Protein AF-A0A7G8G6G3-F1 (afdb_monomer_lite)

Sequence (81 aa):
MSRLSLVIAFAAVASISAVPAHASKWVDDIIFGKCAEAMNKEYLKAGKQLLLSKKNETCNCVVKEMNNHKSIDEAKNFCIK

pLDDT: mean 70.7, std 13.23, range [40.81, 87.56]

Structure (mmCIF, N/CA/C/O backbone):
data_AF-A0A7G8G6G3-F1
#
_entry.id   AF-A0A7G8G6G3-F1
#
loop_
_atom_site.group_PDB
_atom_site.id
_atom_site.type_symbol
_atom_site.label_atom_id
_atom_site.label_alt_id
_atom_site.label_comp_id
_atom_site.label_asym_id
_atom_site.label_entity_id
_atom_site.label_seq_id
_atom_site.pdbx_PDB_ins_code
_atom_site.Cartn_x
_atom_site.Cartn_y
_atom_site.Cartn_z
_atom_site.occupancy
_atom_site.B_iso_or_equiv
_atom_site.auth_seq_id
_atom_site.auth_comp_id
_atom_site.auth_asym_id
_atom_site.auth_atom_id
_atom_site.pdbx_PDB_model_num
ATOM 1 N N . MET A 1 1 ? 51.410 -18.763 -46.804 1.00 40.81 1 MET A N 1
ATOM 2 C CA . MET A 1 1 ? 51.320 -17.581 -45.922 1.00 40.81 1 MET A CA 1
ATOM 3 C C . MET A 1 1 ? 49.862 -17.414 -45.546 1.00 40.81 1 MET A C 1
ATOM 5 O O . MET A 1 1 ? 49.040 -17.185 -46.418 1.00 40.81 1 MET A O 1
ATOM 9 N N . SER A 1 2 ? 49.541 -17.716 -44.291 1.00 47.59 2 SER A N 1
ATOM 10 C CA . SER A 1 2 ? 48.176 -17.741 -43.761 1.00 47.59 2 SER A CA 1
ATOM 11 C C . SER A 1 2 ? 47.879 -16.423 -43.045 1.00 47.59 2 SER A C 1
ATOM 13 O O . SER A 1 2 ? 48.814 -15.803 -42.539 1.00 47.59 2 SER A O 1
ATOM 15 N N . ARG A 1 3 ? 46.583 -16.105 -42.917 1.00 51.38 3 ARG A N 1
ATOM 16 C CA . ARG A 1 3 ? 45.946 -15.065 -42.079 1.00 51.38 3 ARG A CA 1
ATOM 17 C C . ARG A 1 3 ? 45.563 -13.761 -42.783 1.00 51.38 3 ARG A C 1
ATOM 19 O O . ARG A 1 3 ? 46.263 -12.763 -42.705 1.00 51.38 3 ARG A O 1
ATOM 26 N N . LEU A 1 4 ? 44.346 -13.752 -43.321 1.00 50.09 4 LEU A N 1
ATOM 27 C CA . LEU A 1 4 ? 43.497 -12.561 -43.353 1.00 50.09 4 LEU A CA 1
ATOM 28 C C . LEU A 1 4 ? 42.160 -12.933 -42.705 1.00 50.09 4 LEU A C 1
ATOM 30 O O . LEU A 1 4 ? 41.197 -13.300 -43.372 1.00 50.09 4 LEU A O 1
ATOM 34 N N . SER A 1 5 ? 42.141 -12.915 -41.372 1.00 51.28 5 SER A N 1
ATOM 35 C CA . SER A 1 5 ? 40.905 -12.998 -40.596 1.00 51.28 5 SER A CA 1
ATOM 36 C C . SER A 1 5 ? 40.209 -11.644 -40.678 1.00 51.28 5 SER A C 1
ATOM 38 O O . SER A 1 5 ? 40.611 -10.690 -40.015 1.00 51.28 5 SER A O 1
ATOM 40 N N . LEU A 1 6 ? 39.195 -11.558 -41.536 1.00 52.19 6 LEU A N 1
ATOM 41 C CA . LEU A 1 6 ? 38.313 -10.405 -41.660 1.00 52.19 6 LEU A CA 1
ATOM 42 C C . LEU A 1 6 ? 37.428 -10.344 -40.403 1.00 52.19 6 LEU A C 1
ATOM 44 O O . LEU A 1 6 ? 36.553 -11.186 -40.211 1.00 52.19 6 LEU A O 1
ATOM 48 N N . VAL A 1 7 ? 37.688 -9.390 -39.511 1.00 54.50 7 VAL A N 1
ATOM 49 C CA . VAL A 1 7 ? 36.878 -9.190 -38.303 1.00 54.50 7 VAL A CA 1
ATOM 50 C C . VAL A 1 7 ? 35.675 -8.332 -38.687 1.00 54.50 7 VAL A C 1
ATOM 52 O O . VAL A 1 7 ? 35.804 -7.126 -38.885 1.00 54.50 7 VAL A O 1
ATOM 55 N N . ILE A 1 8 ? 34.505 -8.954 -38.832 1.00 60.00 8 ILE A N 1
ATOM 56 C CA . ILE A 1 8 ? 33.239 -8.236 -39.013 1.00 60.00 8 ILE A CA 1
ATOM 57 C C . ILE A 1 8 ? 32.808 -7.738 -37.633 1.00 60.00 8 ILE A C 1
ATOM 59 O O . ILE A 1 8 ? 32.323 -8.503 -36.801 1.00 60.00 8 ILE A O 1
ATOM 63 N N . ALA A 1 9 ? 33.024 -6.450 -37.375 1.00 54.66 9 ALA A N 1
ATOM 64 C CA . ALA A 1 9 ? 32.486 -5.781 -36.203 1.00 54.66 9 ALA A CA 1
ATOM 65 C C . ALA A 1 9 ? 30.980 -5.559 -36.407 1.00 54.66 9 ALA A C 1
ATOM 67 O O . ALA A 1 9 ? 30.559 -4.606 -37.061 1.00 54.66 9 ALA A O 1
ATOM 68 N N . PHE A 1 10 ? 30.158 -6.451 -35.855 1.00 52.53 10 PHE A N 1
ATOM 69 C CA . PHE A 1 10 ? 28.735 -6.190 -35.677 1.00 52.53 10 PHE A CA 1
ATOM 70 C C . PHE A 1 10 ? 28.586 -5.193 -34.529 1.00 52.53 10 PHE A C 1
ATOM 72 O O . PHE A 1 10 ? 28.709 -5.552 -33.359 1.00 52.53 10 PHE A O 1
ATOM 79 N N . ALA A 1 11 ? 28.356 -3.924 -34.866 1.00 56.38 11 ALA A N 1
ATOM 80 C CA . ALA A 1 11 ? 27.896 -2.938 -33.902 1.00 56.38 11 ALA A CA 1
ATOM 81 C C . ALA A 1 11 ? 26.532 -3.405 -33.377 1.00 56.38 11 ALA A C 1
ATOM 83 O O . ALA A 1 11 ? 25.516 -3.296 -34.064 1.00 56.38 11 ALA A O 1
ATOM 84 N N . ALA A 1 12 ? 26.525 -3.992 -32.180 1.00 56.84 12 ALA A N 1
ATOM 85 C CA . ALA A 1 12 ? 25.305 -4.309 -31.465 1.00 56.84 12 ALA A CA 1
ATOM 86 C C . ALA A 1 12 ? 24.570 -2.991 -31.210 1.00 56.84 12 ALA A C 1
ATOM 88 O O . ALA A 1 12 ? 24.996 -2.171 -30.396 1.00 56.84 12 ALA A O 1
ATOM 89 N N . VAL A 1 13 ? 23.488 -2.770 -31.954 1.00 59.28 13 VAL A N 1
ATOM 90 C CA . VAL A 1 13 ? 22.526 -1.712 -31.668 1.00 59.28 13 VAL A CA 1
ATOM 91 C C . VAL A 1 13 ? 21.958 -2.041 -30.295 1.00 59.28 13 VAL A C 1
ATOM 93 O O . VAL A 1 13 ? 21.130 -2.939 -30.158 1.00 59.28 13 VAL A O 1
ATOM 96 N N . ALA A 1 14 ? 22.454 -1.359 -29.263 1.00 54.12 14 ALA A N 1
ATOM 97 C CA . ALA A 1 14 ? 21.834 -1.362 -27.953 1.00 54.12 14 ALA A CA 1
ATOM 98 C C . ALA A 1 14 ? 20.456 -0.721 -28.130 1.00 54.12 14 ALA A C 1
ATOM 100 O O . ALA A 1 14 ? 20.312 0.500 -28.163 1.00 54.12 14 ALA A O 1
ATOM 101 N N . SER A 1 15 ? 19.450 -1.566 -28.343 1.00 49.19 15 SER A N 1
ATOM 102 C CA . SER A 1 15 ? 18.047 -1.199 -28.303 1.00 49.19 15 SER A CA 1
ATOM 103 C C . SER A 1 15 ? 17.802 -0.518 -26.968 1.00 49.19 15 SER A C 1
ATOM 105 O O . SER A 1 15 ? 17.829 -1.162 -25.919 1.00 49.19 15 SER A O 1
ATOM 107 N N . ILE A 1 16 ? 17.624 0.799 -27.021 1.00 52.50 16 ILE A N 1
ATOM 108 C CA . ILE A 1 16 ? 17.223 1.616 -25.889 1.00 52.50 16 ILE A CA 1
ATOM 109 C C . ILE A 1 16 ? 15.844 1.090 -25.504 1.00 52.50 16 ILE A C 1
ATOM 111 O O . ILE A 1 16 ? 14.840 1.417 -26.136 1.00 52.50 16 ILE A O 1
ATOM 115 N N . SER A 1 17 ? 15.791 0.213 -24.507 1.00 53.00 17 SER A N 1
ATOM 116 C CA . SER A 1 17 ? 14.555 -0.142 -23.833 1.00 53.00 17 SER A CA 1
ATOM 117 C C . SER A 1 17 ? 14.116 1.094 -23.059 1.00 53.00 17 SER A C 1
ATOM 119 O O . SER A 1 17 ? 14.383 1.228 -21.865 1.00 53.00 17 SER A O 1
ATOM 121 N N . ALA A 1 18 ? 13.496 2.039 -23.765 1.00 53.16 18 ALA A N 1
ATOM 122 C CA . ALA A 1 18 ? 12.672 3.051 -23.145 1.00 53.16 18 ALA A CA 1
ATOM 123 C C . ALA A 1 18 ? 11.551 2.284 -22.445 1.00 53.16 18 ALA A C 1
ATOM 125 O O . ALA A 1 18 ? 10.601 1.830 -23.083 1.00 53.16 18 ALA A O 1
ATOM 126 N N . VAL A 1 19 ? 11.719 2.057 -21.140 1.00 56.31 19 VAL A N 1
ATOM 127 C CA . VAL A 1 19 ? 10.644 1.581 -20.275 1.00 56.31 19 VAL A CA 1
ATOM 128 C C . VAL A 1 19 ? 9.492 2.552 -20.517 1.00 56.31 19 VAL A C 1
ATOM 130 O O . VAL A 1 19 ? 9.671 3.754 -20.296 1.00 56.31 19 VAL A O 1
ATOM 133 N N . PRO A 1 20 ? 8.354 2.103 -21.068 1.00 50.69 20 PRO A N 1
ATOM 134 C CA . PRO A 1 20 ? 7.309 3.031 -21.437 1.00 50.69 20 PRO A CA 1
ATOM 135 C C . PRO A 1 20 ? 6.821 3.687 -20.148 1.00 50.69 20 PRO A C 1
ATOM 137 O O . PRO A 1 20 ? 6.316 3.009 -1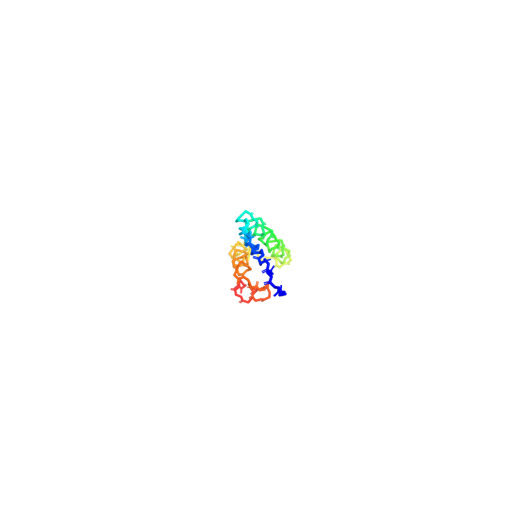9.256 1.00 50.69 20 PRO A O 1
ATOM 140 N N . ALA A 1 21 ? 6.932 5.014 -20.061 1.00 54.62 21 ALA A N 1
ATOM 141 C CA . ALA A 1 21 ? 6.394 5.823 -18.962 1.00 54.62 21 ALA A CA 1
ATOM 142 C C . ALA A 1 21 ? 4.865 5.656 -18.783 1.00 54.62 21 ALA A C 1
ATOM 144 O O . ALA A 1 21 ? 4.267 6.160 -17.839 1.00 54.62 21 ALA A O 1
ATOM 145 N N . HIS A 1 22 ? 4.218 4.939 -19.704 1.00 53.59 22 HIS A N 1
ATOM 146 C CA . HIS A 1 22 ? 2.818 4.541 -19.641 1.00 53.59 22 HIS A CA 1
ATOM 147 C C . HIS A 1 22 ? 2.583 3.286 -18.780 1.00 53.59 22 HIS A C 1
ATOM 149 O O . HIS A 1 22 ? 1.482 3.116 -18.263 1.00 53.59 22 HIS A O 1
ATOM 155 N N . ALA A 1 23 ? 3.592 2.424 -18.598 1.00 56.59 23 ALA A N 1
ATOM 156 C CA . ALA A 1 23 ? 3.486 1.237 -17.748 1.00 56.59 23 ALA A CA 1
ATOM 157 C C . ALA A 1 23 ? 3.544 1.592 -16.256 1.00 56.59 23 ALA A C 1
ATOM 159 O O . ALA A 1 23 ? 2.821 0.988 -15.468 1.00 56.59 23 ALA A O 1
ATOM 160 N N . SER A 1 24 ? 4.338 2.599 -15.873 1.00 64.31 24 SER A N 1
ATOM 161 C CA . SER A 1 24 ? 4.432 3.052 -14.478 1.00 64.31 24 SER A CA 1
ATOM 162 C C . SER A 1 24 ? 3.089 3.560 -13.959 1.00 64.31 24 SER A C 1
ATOM 164 O O . SER A 1 24 ? 2.640 3.112 -12.913 1.00 64.31 24 SER A O 1
ATOM 166 N N . LYS A 1 25 ? 2.371 4.377 -14.740 1.00 75.94 25 LYS A N 1
ATOM 167 C CA . LYS A 1 25 ? 1.056 4.896 -14.333 1.00 75.94 25 LYS A CA 1
ATOM 168 C C . LYS A 1 25 ? 0.020 3.787 -14.084 1.00 75.94 25 LYS A C 1
ATOM 170 O O . LYS A 1 25 ? -0.757 3.869 -13.142 1.00 75.94 25 LYS A O 1
ATOM 175 N N . TRP A 1 26 ? 0.005 2.741 -14.913 1.00 79.25 26 TRP A N 1
ATOM 176 C CA . TRP A 1 26 ? -0.934 1.625 -14.734 1.00 79.25 26 TRP A CA 1
ATOM 177 C C . TRP A 1 26 ? -0.594 0.774 -13.504 1.00 79.25 26 TRP A C 1
ATOM 179 O O . TRP A 1 26 ? -1.486 0.344 -12.775 1.00 79.25 26 TRP A O 1
ATOM 189 N N . VAL A 1 27 ? 0.699 0.563 -13.248 1.00 82.69 27 VAL A N 1
ATOM 190 C CA . VAL A 1 27 ? 1.180 -0.129 -12.047 1.00 82.69 27 VAL A CA 1
ATOM 191 C C . VAL A 1 27 ? 0.857 0.679 -10.782 1.00 82.69 27 VAL A C 1
ATOM 193 O O . VAL A 1 27 ? 0.371 0.099 -9.811 1.00 82.69 27 VAL A O 1
ATOM 196 N N . ASP A 1 28 ? 1.023 2.002 -10.815 1.00 85.88 28 ASP A N 1
ATOM 197 C CA . ASP A 1 28 ? 0.673 2.914 -9.718 1.00 85.88 28 ASP A CA 1
ATOM 198 C C . ASP A 1 28 ? -0.809 2.815 -9.338 1.00 85.88 28 ASP A C 1
ATOM 200 O O . ASP A 1 28 ? -1.145 2.663 -8.161 1.00 85.88 28 ASP A O 1
ATOM 204 N N . ASP A 1 29 ? -1.696 2.830 -10.337 1.00 85.94 29 ASP A N 1
ATOM 205 C CA . ASP A 1 29 ? -3.143 2.722 -10.136 1.00 85.94 29 ASP A CA 1
ATOM 206 C C . ASP A 1 29 ? -3.530 1.364 -9.513 1.00 85.94 29 ASP A C 1
ATOM 208 O O . ASP A 1 29 ? -4.401 1.297 -8.638 1.00 85.94 29 ASP A O 1
ATOM 212 N N . ILE A 1 30 ? -2.853 0.273 -9.901 1.00 85.94 30 ILE A N 1
ATOM 213 C CA . ILE A 1 30 ? -3.053 -1.061 -9.307 1.00 85.94 30 ILE A CA 1
ATOM 214 C C . ILE A 1 30 ? -2.600 -1.083 -7.848 1.00 85.94 30 ILE A C 1
ATOM 216 O O . ILE A 1 30 ? -3.332 -1.577 -6.985 1.00 85.94 30 ILE A O 1
ATOM 220 N N . ILE A 1 31 ? -1.407 -0.557 -7.561 1.00 85.12 31 ILE A N 1
ATOM 221 C CA . ILE A 1 31 ? -0.857 -0.501 -6.202 1.00 85.12 31 ILE A CA 1
ATOM 222 C C . ILE A 1 31 ? -1.782 0.323 -5.305 1.00 85.12 31 ILE A C 1
ATOM 224 O O . ILE A 1 31 ? -2.150 -0.125 -4.215 1.00 85.12 31 ILE A O 1
ATOM 228 N N . PHE A 1 32 ? -2.225 1.488 -5.782 1.00 87.56 32 PHE A N 1
ATOM 229 C CA . PHE A 1 32 ? -3.168 2.335 -5.066 1.00 87.56 32 PHE A CA 1
ATOM 230 C C . PHE A 1 32 ? -4.488 1.606 -4.798 1.00 87.56 32 PHE A C 1
ATOM 232 O O . PHE A 1 32 ? -4.966 1.588 -3.662 1.00 87.56 32 PHE A O 1
ATOM 239 N N . GLY A 1 33 ? -5.058 0.961 -5.820 1.00 85.25 33 GLY A N 1
ATOM 240 C CA . GLY A 1 33 ? -6.304 0.207 -5.702 1.00 85.25 33 GLY A CA 1
ATOM 241 C C . GLY A 1 33 ? -6.211 -0.914 -4.667 1.00 85.25 33 GLY A C 1
ATOM 242 O O . GLY A 1 33 ? -7.085 -1.035 -3.806 1.00 85.25 33 GLY A O 1
ATOM 243 N N . LYS A 1 34 ? -5.120 -1.688 -4.685 1.00 86.56 34 LYS A N 1
ATOM 244 C CA . LYS A 1 34 ? -4.882 -2.782 -3.731 1.00 86.56 34 LYS A CA 1
ATOM 245 C C . LYS A 1 34 ? -4.642 -2.285 -2.310 1.00 86.56 34 LYS A C 1
ATOM 247 O O . LYS A 1 34 ? -5.174 -2.869 -1.365 1.00 86.56 34 LYS A O 1
ATOM 252 N N . CYS A 1 35 ? -3.906 -1.189 -2.152 1.00 84.38 35 CYS A N 1
ATOM 253 C CA . CYS A 1 35 ? -3.740 -0.538 -0.858 1.00 84.38 35 CYS A CA 1
ATOM 254 C C . CYS A 1 35 ? -5.090 -0.061 -0.298 1.00 84.38 35 CYS A C 1
ATOM 256 O O . CYS A 1 35 ? -5.437 -0.372 0.843 1.00 84.38 35 CYS A O 1
ATOM 258 N N . ALA A 1 36 ? -5.893 0.624 -1.116 1.00 84.56 36 ALA A N 1
ATOM 259 C CA . ALA A 1 36 ? -7.197 1.135 -0.712 1.00 84.56 36 ALA A CA 1
ATOM 260 C C . ALA A 1 36 ? -8.180 0.008 -0.354 1.00 84.56 36 ALA A C 1
ATOM 262 O O . ALA A 1 36 ? -8.950 0.152 0.596 1.00 84.56 36 ALA A O 1
ATOM 263 N N . GLU A 1 37 ? -8.144 -1.111 -1.084 1.00 85.94 37 GLU A N 1
ATOM 264 C CA . GLU A 1 37 ? -8.940 -2.313 -0.814 1.00 85.94 37 GLU A CA 1
ATOM 265 C C . GLU A 1 37 ? -8.592 -2.919 0.556 1.00 85.94 37 GLU A C 1
ATOM 267 O O . GLU A 1 37 ? -9.483 -3.148 1.380 1.00 85.94 37 GLU A O 1
ATOM 272 N N . ALA A 1 38 ? -7.299 -3.117 0.833 1.00 83.25 38 ALA A N 1
ATOM 273 C CA . ALA A 1 38 ? -6.827 -3.652 2.108 1.00 83.25 38 ALA A CA 1
ATOM 274 C C . ALA A 1 38 ? -7.192 -2.731 3.282 1.00 83.25 38 ALA A C 1
ATOM 276 O O . ALA A 1 38 ? -7.736 -3.184 4.289 1.00 83.25 38 ALA A O 1
ATOM 277 N N . MET A 1 39 ? -6.968 -1.425 3.121 1.00 78.25 39 MET A N 1
ATOM 278 C CA . MET A 1 39 ? -7.320 -0.417 4.118 1.00 78.25 39 MET A CA 1
ATOM 279 C C . MET A 1 39 ? -8.828 -0.389 4.394 1.00 78.25 39 MET A C 1
ATOM 281 O O . MET A 1 39 ? -9.241 -0.458 5.548 1.00 78.25 39 MET A O 1
ATOM 285 N N . ASN A 1 40 ? -9.671 -0.377 3.357 1.00 82.00 40 ASN A N 1
ATOM 286 C CA . ASN A 1 40 ? -11.127 -0.413 3.525 1.00 82.00 40 ASN A CA 1
ATOM 287 C C . ASN A 1 40 ? -11.596 -1.659 4.292 1.00 82.00 40 ASN A C 1
ATOM 289 O O . ASN A 1 40 ? -12.487 -1.553 5.135 1.00 82.00 40 ASN A O 1
ATOM 293 N N . LYS A 1 41 ? -11.000 -2.829 4.030 1.00 81.88 41 LYS A N 1
ATOM 294 C CA . LYS A 1 41 ? -11.346 -4.081 4.719 1.00 81.88 41 LYS A CA 1
ATOM 295 C C . LYS A 1 41 ? -11.056 -4.010 6.220 1.00 81.88 41 LYS A C 1
ATOM 297 O O . LYS A 1 41 ? -11.886 -4.437 7.023 1.00 81.88 41 LYS A O 1
ATOM 302 N N . GLU A 1 42 ? -9.911 -3.447 6.594 1.00 72.44 42 GLU A N 1
ATOM 303 C CA . GLU A 1 42 ? -9.540 -3.239 7.997 1.00 72.44 42 GLU A CA 1
ATOM 304 C C . GLU A 1 42 ? -10.394 -2.141 8.657 1.00 72.44 42 GLU A C 1
ATOM 306 O O . GLU A 1 42 ? -10.812 -2.280 9.806 1.00 72.44 42 GLU A O 1
ATOM 311 N N . TYR A 1 43 ? -10.749 -1.077 7.930 1.00 73.88 43 TYR A N 1
ATOM 312 C CA . TYR A 1 43 ? -11.550 0.026 8.475 1.00 73.88 43 TYR A CA 1
ATOM 313 C C . TYR A 1 43 ? -13.016 -0.305 8.686 1.00 73.88 43 TYR A C 1
ATOM 315 O O . TYR A 1 43 ? -13.572 0.093 9.710 1.00 73.88 43 TYR A O 1
ATOM 323 N N . LEU A 1 44 ? -13.625 -1.066 7.776 1.00 72.19 44 LEU A N 1
ATOM 324 C CA . LEU A 1 44 ? -14.982 -1.575 7.966 1.00 72.19 44 LEU A CA 1
ATOM 325 C C . LEU A 1 44 ? -15.064 -2.496 9.187 1.00 72.19 44 LEU A C 1
ATOM 327 O O . LEU A 1 44 ? -16.042 -2.440 9.925 1.00 72.19 44 LEU A O 1
ATOM 331 N N . LYS A 1 45 ? -14.020 -3.294 9.446 1.00 71.81 45 LYS A N 1
ATOM 332 C CA . LYS A 1 45 ? -13.938 -4.129 10.653 1.00 71.81 45 LYS A CA 1
ATOM 333 C C . LYS A 1 45 ? -13.716 -3.321 11.928 1.00 71.81 45 LYS A C 1
ATOM 335 O O . LYS A 1 45 ? -14.282 -3.655 12.962 1.00 71.81 45 LYS A O 1
ATOM 340 N N . ALA A 1 46 ? -12.878 -2.288 11.872 1.00 66.69 46 ALA A N 1
ATOM 341 C CA . ALA A 1 46 ? -12.475 -1.530 13.053 1.00 66.69 46 ALA A CA 1
ATOM 342 C C . ALA A 1 46 ? -13.419 -0.364 13.408 1.00 66.69 46 ALA A C 1
ATOM 344 O O . ALA A 1 46 ? -13.227 0.262 14.448 1.00 66.69 46 ALA A O 1
ATOM 345 N N . GLY A 1 47 ? -14.383 -0.013 12.546 1.00 63.53 47 GLY A N 1
ATOM 346 C CA . GLY A 1 47 ? -15.241 1.168 12.726 1.00 63.53 47 GLY A CA 1
ATOM 347 C C . GLY A 1 47 ? -14.474 2.498 12.685 1.00 63.53 47 GLY A C 1
ATOM 348 O O . GLY A 1 47 ? -14.979 3.535 13.111 1.00 63.53 47 GLY A O 1
ATOM 349 N N . LYS A 1 48 ? -13.227 2.492 12.195 1.00 63.88 48 LYS A N 1
ATOM 350 C CA . LYS A 1 48 ? -12.312 3.640 12.253 1.00 63.88 48 LYS A CA 1
ATOM 351 C C . LYS A 1 48 ? -12.451 4.517 11.013 1.00 63.88 48 LYS A C 1
ATOM 353 O O . LYS A 1 48 ? -11.584 4.539 10.143 1.00 63.88 48 LYS A O 1
ATOM 358 N N . GLN A 1 49 ? -13.536 5.287 10.962 1.00 64.25 49 GLN A N 1
ATOM 359 C CA . GLN A 1 49 ? -13.801 6.251 9.886 1.00 64.25 49 GLN A CA 1
ATOM 360 C C . GLN A 1 49 ? -12.693 7.316 9.756 1.00 64.25 49 GLN A C 1
ATOM 362 O O . GLN A 1 49 ? -12.399 7.781 8.659 1.00 64.25 49 GLN A O 1
ATOM 367 N N . LEU A 1 50 ? -12.012 7.640 10.861 1.00 56.84 50 LEU A N 1
ATOM 368 C CA . LEU A 1 50 ? -10.905 8.602 10.905 1.00 56.84 50 LEU A CA 1
ATOM 369 C C . LEU A 1 50 ? -9.657 8.151 10.126 1.00 56.84 50 LEU A C 1
ATOM 371 O O . LEU A 1 50 ? -8.792 8.962 9.826 1.00 56.84 50 LEU A O 1
ATOM 375 N N . LEU A 1 51 ? -9.549 6.864 9.796 1.00 62.09 51 LEU A N 1
ATOM 376 C CA . LEU A 1 51 ? -8.438 6.340 9.005 1.00 62.09 51 LEU A CA 1
ATOM 377 C C . LEU A 1 51 ? -8.774 6.275 7.502 1.00 62.09 51 LEU A C 1
ATOM 379 O O . LEU A 1 51 ? -7.873 6.234 6.667 1.00 62.09 51 LEU A O 1
ATOM 383 N N . LEU A 1 52 ? -10.058 6.382 7.131 1.00 66.56 52 LEU A N 1
ATOM 384 C CA . LEU A 1 52 ? -10.470 6.544 5.731 1.00 66.56 52 LEU A CA 1
ATOM 385 C C . LEU A 1 52 ? -10.016 7.890 5.158 1.00 66.56 52 LEU A C 1
ATOM 387 O O . LEU A 1 52 ? -9.660 7.954 3.983 1.00 66.56 52 LEU A O 1
ATOM 391 N N . SER A 1 53 ? -9.975 8.946 5.976 1.00 69.31 53 SER A N 1
ATOM 392 C CA . SER A 1 53 ? -9.439 10.251 5.559 1.00 69.31 53 SER A CA 1
ATOM 393 C C . SER A 1 53 ? -7.927 10.203 5.301 1.00 69.31 53 SER A C 1
ATOM 395 O O . SER A 1 53 ? -7.427 10.947 4.462 1.00 69.31 53 SER A O 1
ATOM 397 N N . LYS A 1 54 ? -7.214 9.280 5.959 1.00 75.56 54 LYS A N 1
ATOM 398 C CA . LYS A 1 54 ? -5.777 9.007 5.784 1.00 75.56 54 LYS A CA 1
ATOM 399 C C . LYS A 1 54 ? -5.473 8.037 4.636 1.00 75.56 54 LYS A C 1
ATOM 401 O O . LYS A 1 54 ? -4.339 7.985 4.172 1.00 75.56 54 LYS A O 1
ATOM 406 N N . LYS A 1 55 ? -6.477 7.314 4.123 1.00 80.75 55 LYS A N 1
ATOM 407 C CA . LYS A 1 55 ? -6.325 6.278 3.085 1.00 80.75 55 LYS A CA 1
ATOM 408 C C . LYS A 1 55 ? -5.550 6.756 1.859 1.00 80.75 55 LYS A C 1
ATOM 410 O O . LYS A 1 55 ? -4.604 6.102 1.436 1.00 80.75 55 LYS A O 1
ATOM 415 N N . ASN A 1 56 ? -5.941 7.897 1.293 1.00 82.75 56 ASN A N 1
ATOM 416 C CA . ASN A 1 56 ? -5.281 8.415 0.096 1.00 82.75 56 ASN A CA 1
ATOM 417 C C . ASN A 1 56 ? -3.825 8.814 0.382 1.00 82.75 56 ASN A C 1
ATOM 419 O O . ASN A 1 56 ? -2.960 8.563 -0.448 1.00 82.75 56 ASN A O 1
ATOM 423 N N . GLU A 1 57 ? -3.551 9.395 1.555 1.00 84.19 57 GLU A N 1
ATOM 424 C CA . GLU A 1 57 ? -2.201 9.787 1.984 1.00 84.19 57 GLU A CA 1
ATOM 425 C C . GLU A 1 57 ? -1.294 8.552 2.118 1.00 84.19 57 GLU A C 1
ATOM 427 O O . GLU A 1 57 ? -0.222 8.496 1.515 1.00 84.19 57 GLU A O 1
ATOM 432 N N . THR A 1 58 ? -1.762 7.522 2.825 1.00 83.62 58 THR A N 1
ATOM 433 C CA . THR A 1 58 ? -1.032 6.262 3.007 1.00 83.62 58 THR A CA 1
ATOM 434 C C . THR A 1 58 ? -0.817 5.528 1.687 1.00 83.62 58 THR A C 1
ATOM 436 O O . THR A 1 58 ? 0.306 5.118 1.401 1.00 83.62 58 THR A O 1
ATOM 439 N N . CYS A 1 59 ? -1.844 5.388 0.844 1.00 85.75 59 CYS A N 1
ATOM 440 C CA . CYS A 1 59 ? -1.701 4.658 -0.416 1.00 85.75 59 CYS A CA 1
ATOM 441 C C . CYS A 1 59 ? -0.832 5.388 -1.438 1.00 85.75 59 CYS A C 1
ATOM 443 O O . CYS A 1 59 ? -0.038 4.741 -2.115 1.00 85.75 59 CYS A O 1
ATOM 445 N N . ASN A 1 60 ? -0.889 6.721 -1.494 1.00 87.50 60 ASN A N 1
ATOM 446 C CA . ASN A 1 60 ? 0.048 7.494 -2.312 1.00 87.50 60 ASN A CA 1
ATOM 447 C C . ASN A 1 60 ? 1.489 7.368 -1.806 1.00 87.50 60 ASN A C 1
ATOM 449 O O . ASN A 1 60 ? 2.418 7.339 -2.612 1.00 87.50 60 ASN A O 1
ATOM 453 N N . CYS A 1 61 ? 1.692 7.255 -0.490 1.00 85.94 61 CYS A N 1
ATOM 454 C CA . CYS A 1 61 ? 3.011 6.970 0.060 1.00 85.94 61 CYS A CA 1
ATOM 455 C C . CYS A 1 61 ? 3.512 5.581 -0.370 1.00 85.94 61 CYS A C 1
ATOM 457 O O . CYS A 1 61 ? 4.648 5.466 -0.820 1.00 85.94 61 CYS A O 1
ATOM 459 N N . VAL A 1 62 ? 2.666 4.544 -0.323 1.00 85.38 62 VAL A N 1
ATOM 460 C CA . VAL A 1 62 ? 3.046 3.185 -0.756 1.00 85.38 62 VAL A CA 1
ATOM 461 C C . VAL A 1 62 ? 3.420 3.155 -2.239 1.00 85.38 62 VAL A C 1
ATOM 463 O O . VAL A 1 62 ? 4.463 2.607 -2.581 1.00 85.38 62 VAL A O 1
ATOM 466 N N . VAL A 1 63 ? 2.625 3.794 -3.106 1.00 87.44 63 VAL A N 1
ATOM 467 C CA . VAL A 1 63 ? 2.945 3.940 -4.539 1.00 87.44 63 VAL A CA 1
ATOM 468 C C . VAL A 1 63 ? 4.309 4.608 -4.723 1.00 87.44 63 VAL A C 1
ATOM 470 O O . VAL A 1 63 ? 5.158 4.104 -5.454 1.00 87.44 63 VAL A O 1
ATOM 473 N N . LYS A 1 64 ? 4.561 5.711 -4.009 1.00 86.94 64 LYS A N 1
ATOM 474 C CA . LYS A 1 64 ? 5.831 6.440 -4.090 1.00 86.94 64 LYS A CA 1
ATOM 475 C C . LYS A 1 64 ? 7.026 5.590 -3.650 1.00 86.94 64 LYS A C 1
ATOM 477 O O . LYS A 1 64 ? 8.050 5.602 -4.325 1.00 86.94 64 LYS A O 1
ATOM 482 N N . GLU A 1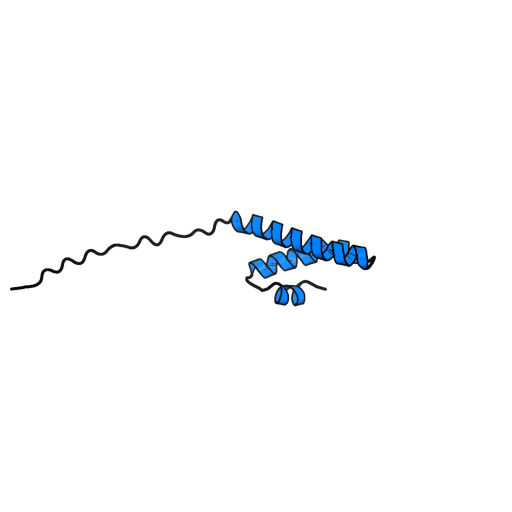 65 ? 6.912 4.853 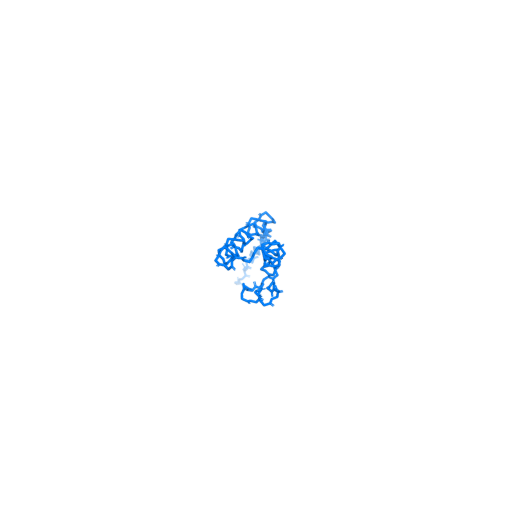-2.549 1.00 84.88 65 GLU A N 1
ATOM 483 C CA . GLU A 1 65 ? 8.006 4.007 -2.060 1.00 84.88 65 GLU A CA 1
ATOM 484 C C . GLU A 1 65 ? 8.254 2.800 -2.977 1.00 84.88 65 GLU A C 1
ATOM 486 O O . GLU A 1 65 ? 9.409 2.471 -3.242 1.00 84.88 65 GLU A O 1
ATOM 491 N N . MET A 1 66 ? 7.203 2.196 -3.539 1.00 80.69 66 MET A N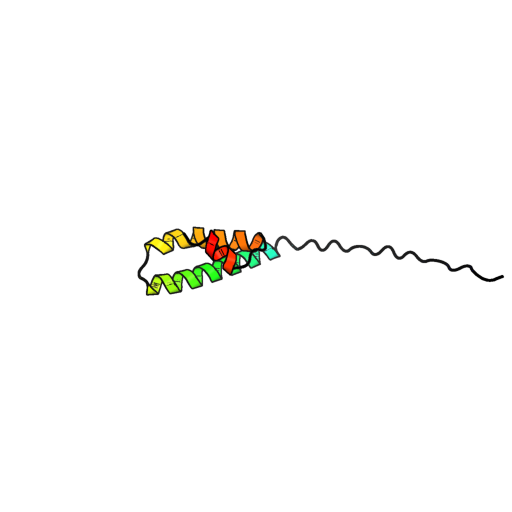 1
ATOM 492 C CA . MET A 1 66 ? 7.344 1.121 -4.529 1.00 80.69 66 MET A CA 1
ATOM 493 C C . MET A 1 66 ? 7.996 1.612 -5.828 1.00 80.69 66 MET A C 1
ATOM 495 O O . MET A 1 66 ? 8.850 0.920 -6.383 1.00 80.69 66 MET A O 1
ATOM 499 N N . ASN A 1 67 ? 7.677 2.833 -6.266 1.00 82.88 67 ASN A N 1
ATOM 500 C CA . ASN A 1 67 ? 8.359 3.484 -7.388 1.00 82.88 67 ASN A CA 1
ATOM 501 C C . ASN A 1 67 ? 9.826 3.813 -7.091 1.00 82.88 67 ASN A C 1
ATOM 503 O O . ASN A 1 67 ? 10.650 3.819 -8.000 1.00 82.88 67 ASN A O 1
ATOM 507 N N . ASN A 1 68 ? 10.178 4.011 -5.820 1.00 83.62 68 ASN A N 1
ATOM 508 C CA . ASN A 1 68 ? 11.563 4.134 -5.361 1.00 83.62 68 ASN A CA 1
ATOM 5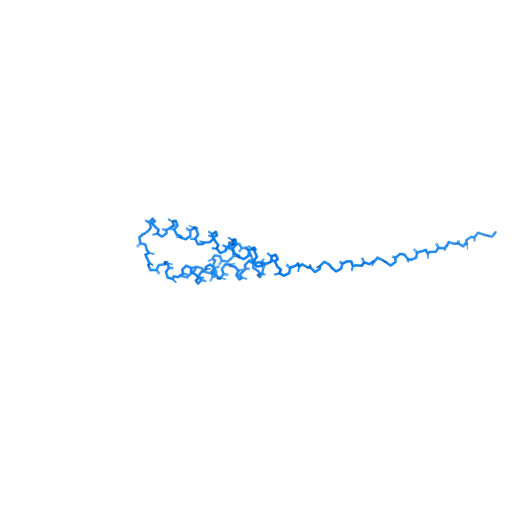09 C C . ASN A 1 68 ? 12.247 2.766 -5.154 1.00 83.62 68 ASN A C 1
ATOM 511 O O . ASN A 1 68 ? 13.256 2.687 -4.454 1.00 83.62 68 ASN A O 1
ATOM 515 N N . HIS A 1 69 ? 11.705 1.694 -5.745 1.00 80.06 69 HIS A N 1
ATOM 516 C CA . HIS A 1 69 ? 12.193 0.315 -5.648 1.00 80.06 69 HIS A CA 1
ATOM 517 C C . HIS A 1 69 ? 12.204 -0.275 -4.230 1.00 80.06 69 HIS A C 1
ATOM 519 O O . HIS A 1 69 ? 12.911 -1.253 -3.981 1.00 80.06 69 HIS A O 1
ATOM 525 N N . LYS A 1 70 ? 11.414 0.275 -3.300 1.00 78.88 70 LYS A N 1
ATOM 526 C CA . LYS A 1 70 ? 11.267 -0.308 -1.964 1.00 78.88 70 LYS A CA 1
ATOM 527 C C . LYS A 1 70 ? 10.222 -1.410 -1.942 1.00 78.88 70 LYS A C 1
ATOM 529 O O . LYS A 1 70 ? 9.236 -1.389 -2.681 1.00 78.88 70 LYS A O 1
ATOM 534 N N . SER A 1 71 ? 10.424 -2.368 -1.048 1.00 78.94 71 SER A N 1
ATOM 535 C CA . SER A 1 71 ? 9.447 -3.424 -0.801 1.00 78.94 71 SER A CA 1
ATOM 536 C C . SER A 1 71 ? 8.205 -2.885 -0.081 1.00 78.94 71 SER A C 1
ATOM 538 O O . SER A 1 71 ? 8.248 -1.868 0.615 1.00 78.94 71 SER A O 1
ATOM 540 N N . ILE A 1 72 ? 7.085 -3.604 -0.198 1.00 72.44 72 ILE A N 1
ATOM 541 C CA . ILE A 1 72 ? 5.854 -3.279 0.540 1.00 72.44 72 ILE A CA 1
ATOM 542 C C . ILE A 1 72 ? 6.108 -3.290 2.057 1.00 72.44 72 ILE A C 1
ATO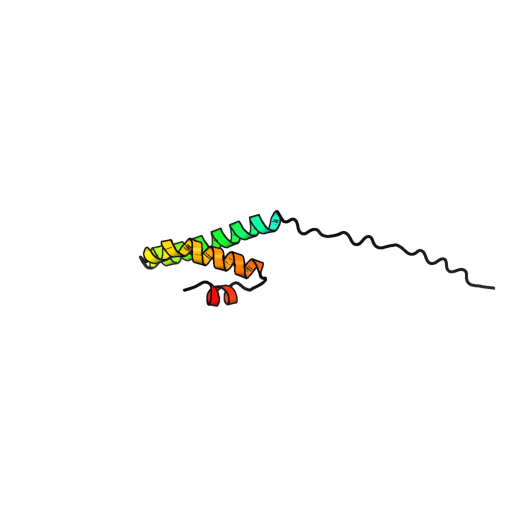M 544 O O . ILE A 1 72 ? 5.532 -2.473 2.773 1.00 72.44 72 ILE A O 1
ATOM 548 N N . ASP A 1 73 ? 6.973 -4.175 2.558 1.00 74.44 73 ASP A N 1
ATOM 549 C CA . ASP A 1 73 ? 7.270 -4.264 3.991 1.00 74.44 73 ASP A CA 1
ATOM 550 C C . ASP A 1 73 ? 8.100 -3.083 4.504 1.00 74.44 73 ASP A C 1
ATOM 552 O O . ASP A 1 73 ? 7.847 -2.591 5.603 1.00 74.44 73 ASP A O 1
ATOM 556 N N . GLU A 1 74 ? 9.007 -2.544 3.690 1.00 74.19 74 GLU A N 1
ATOM 557 C CA . GLU A 1 74 ? 9.676 -1.279 4.003 1.00 74.19 74 GLU A CA 1
ATOM 558 C C . GLU A 1 74 ? 8.698 -0.105 3.918 1.00 74.19 74 GLU A C 1
ATOM 560 O O . GLU A 1 74 ? 8.647 0.718 4.831 1.00 74.19 74 GLU A O 1
ATOM 565 N N . ALA A 1 75 ? 7.874 -0.046 2.867 1.00 74.81 75 ALA A N 1
ATOM 566 C CA . ALA A 1 75 ? 6.898 1.023 2.675 1.00 74.81 75 ALA A CA 1
ATOM 567 C C . ALA A 1 75 ? 5.899 1.113 3.840 1.00 74.81 75 ALA A C 1
ATOM 569 O O . ALA A 1 75 ? 5.571 2.213 4.277 1.00 74.81 75 ALA A O 1
ATOM 570 N N . LYS A 1 76 ? 5.462 -0.019 4.409 1.00 71.19 76 LYS A N 1
ATOM 571 C CA . LYS A 1 76 ? 4.596 -0.042 5.603 1.00 71.19 76 LYS A CA 1
ATOM 572 C C . LYS A 1 76 ? 5.186 0.745 6.774 1.00 71.19 76 LYS A C 1
ATOM 574 O O . LYS A 1 76 ? 4.450 1.492 7.411 1.00 71.19 76 LYS A O 1
ATOM 579 N N . ASN A 1 77 ? 6.491 0.626 7.023 1.00 76.69 77 ASN A N 1
ATOM 580 C CA . ASN A 1 77 ? 7.160 1.325 8.125 1.00 76.69 77 ASN A CA 1
ATOM 581 C C . ASN A 1 77 ? 7.238 2.845 7.914 1.00 76.69 77 ASN A C 1
ATOM 583 O O . ASN A 1 77 ? 7.316 3.593 8.884 1.00 76.69 77 ASN A O 1
ATOM 587 N N . PHE A 1 78 ? 7.213 3.310 6.662 1.00 74.19 78 PHE A N 1
ATOM 588 C CA . PHE A 1 78 ? 7.270 4.738 6.331 1.00 74.19 78 PHE A CA 1
ATOM 589 C C . PHE A 1 78 ? 5.884 5.370 6.136 1.00 74.19 78 PHE A C 1
ATOM 591 O O . PHE A 1 78 ? 5.692 6.547 6.444 1.00 74.19 78 PHE A O 1
ATOM 598 N N . CYS A 1 79 ? 4.927 4.602 5.616 1.00 75.69 79 CYS A N 1
ATOM 599 C CA . CYS A 1 79 ? 3.648 5.108 5.119 1.00 75.69 79 CYS A CA 1
ATOM 600 C C . CYS A 1 79 ? 2.474 4.924 6.081 1.00 75.69 79 CYS A C 1
ATOM 602 O O . CYS A 1 79 ? 1.445 5.586 5.920 1.00 75.69 79 CYS A O 1
ATOM 604 N N . ILE A 1 80 ? 2.607 4.044 7.076 1.00 69.50 80 ILE A N 1
ATOM 605 C CA . ILE A 1 80 ? 1.610 3.876 8.132 1.00 69.50 80 ILE A CA 1
ATOM 606 C C . ILE A 1 80 ? 1.996 4.806 9.291 1.00 69.50 80 ILE A C 1
ATOM 608 O O . ILE A 1 80 ? 2.991 4.573 9.973 1.00 69.50 80 ILE A O 1
ATOM 612 N N . LYS A 1 81 ? 1.211 5.871 9.483 1.00 58.66 81 LYS A N 1
ATOM 613 C CA . LYS A 1 81 ? 1.273 6.794 10.627 1.00 58.66 81 LYS A CA 1
ATOM 614 C C . LYS A 1 81 ? -0.022 6.743 11.420 1.00 58.66 81 LYS A C 1
ATOM 616 O O . LYS A 1 81 ? -1.091 6.651 10.773 1.00 58.66 81 LYS A O 1
#

Foldseek 3Di:
DDDDPDDPDDPPPPPPPPVPPVVLVVVLVVQLVVQLVVQVVVCVVVVPPVCNVLSNQLSNQQSVVVVVVDDSVVSCVVRPD

Radius of gyration: 23.79 Å; chains: 1; bounding box: 67×28×59 Å

Secondary structure (DSSP, 8-state):
--------------------HHHHHHHHHHHHHHHHHHHHHHHHHHT-HHHHTTHHHHHHHHHHHHHTT--HHHHHHHH--